Protein AF-A0A930ZIR5-F1 (afdb_monomer_lite)

Structure (mmCIF, N/CA/C/O backbone):
data_AF-A0A930ZIR5-F1
#
_entry.id   AF-A0A930ZIR5-F1
#
loop_
_atom_site.group_PDB
_atom_site.id
_atom_site.type_symbol
_atom_site.label_atom_id
_atom_site.label_alt_id
_atom_site.label_comp_id
_atom_site.label_asym_id
_atom_site.label_entity_id
_atom_site.label_seq_id
_atom_site.pdbx_PDB_ins_code
_atom_site.Cartn_x
_atom_site.Cartn_y
_atom_site.Cartn_z
_atom_site.occupancy
_atom_site.B_iso_or_equiv
_atom_site.auth_seq_id
_atom_site.auth_comp_id
_atom_site.auth_asym_id
_atom_site.auth_atom_id
_atom_site.pdbx_PDB_model_num
ATOM 1 N N . MET A 1 1 ? -4.880 14.427 23.575 1.00 72.81 1 MET A N 1
ATOM 2 C CA . MET A 1 1 ? -5.562 13.198 24.035 1.00 72.81 1 MET A CA 1
ATOM 3 C C . MET A 1 1 ? -4.488 12.187 24.418 1.00 72.81 1 MET A C 1
ATOM 5 O O . MET A 1 1 ? -3.513 12.077 23.686 1.00 72.81 1 MET A O 1
ATOM 9 N N . SER A 1 2 ? -4.588 11.521 25.568 1.00 95.94 2 SER A N 1
ATOM 10 C CA . SER A 1 2 ? -3.601 10.516 25.989 1.00 95.94 2 SER A CA 1
ATOM 11 C C . SER A 1 2 ? -3.893 9.145 25.370 1.00 95.94 2 SER A C 1
ATOM 13 O O . SER A 1 2 ? -5.035 8.849 25.018 1.00 95.94 2 SER A O 1
ATOM 15 N N . LYS A 1 3 ? -2.883 8.267 25.297 1.00 95.50 3 LYS A N 1
ATOM 16 C CA . LYS A 1 3 ? -3.064 6.869 24.858 1.00 95.50 3 LYS A CA 1
ATOM 17 C C . LYS A 1 3 ? -4.164 6.154 25.653 1.00 95.50 3 LYS A C 1
ATOM 19 O O . LYS A 1 3 ? -4.952 5.412 25.080 1.00 95.50 3 LYS A O 1
ATOM 24 N N . ALA A 1 4 ? -4.231 6.396 26.964 1.00 96.69 4 ALA A N 1
ATOM 25 C CA . ALA A 1 4 ? -5.253 5.811 27.828 1.00 96.69 4 ALA A CA 1
ATOM 26 C C . ALA A 1 4 ? -6.662 6.319 27.477 1.00 96.69 4 ALA A C 1
ATOM 28 O O . ALA A 1 4 ? -7.588 5.524 27.377 1.00 96.69 4 ALA A O 1
ATOM 29 N N . GLN A 1 5 ? -6.813 7.623 27.215 1.00 97.06 5 GLN A N 1
ATOM 30 C CA . GLN A 1 5 ? -8.088 8.204 26.779 1.00 97.06 5 GLN A CA 1
ATOM 31 C C . GLN A 1 5 ? -8.541 7.658 25.418 1.00 97.06 5 GLN A C 1
ATOM 33 O O . GLN A 1 5 ? -9.734 7.439 25.220 1.00 97.06 5 GLN A O 1
ATOM 38 N N . LEU A 1 6 ? -7.609 7.432 24.488 1.00 96.12 6 LEU A N 1
ATOM 39 C CA . LEU A 1 6 ? -7.906 6.843 23.182 1.00 96.12 6 LEU A CA 1
ATOM 40 C C . LEU A 1 6 ? -8.344 5.377 23.317 1.00 96.12 6 LEU A C 1
ATOM 42 O O . LEU A 1 6 ? -9.317 4.965 22.696 1.00 96.12 6 LEU A O 1
ATOM 46 N N . LEU A 1 7 ? -7.669 4.604 24.173 1.00 96.38 7 LEU A N 1
ATOM 47 C CA . LEU A 1 7 ? -8.006 3.200 24.405 1.00 96.38 7 LEU A CA 1
ATOM 48 C C . LEU A 1 7 ? -9.428 3.029 24.953 1.00 96.38 7 LEU A C 1
ATOM 50 O O . LEU A 1 7 ? -10.139 2.128 24.520 1.00 96.38 7 LEU A O 1
ATOM 54 N N . GLU A 1 8 ? -9.854 3.889 25.879 1.00 97.62 8 GLU A N 1
ATOM 55 C CA . GLU A 1 8 ? -11.219 3.834 26.414 1.00 97.62 8 GLU A CA 1
ATOM 56 C C . GLU A 1 8 ? -12.275 4.179 25.355 1.00 97.62 8 GLU A C 1
ATOM 58 O O . GLU A 1 8 ? -13.310 3.520 25.291 1.00 97.62 8 GLU A O 1
ATOM 63 N N . GLN A 1 9 ? -11.992 5.126 24.456 1.00 96.62 9 GLN A N 1
ATOM 64 C CA . GLN A 1 9 ? -12.878 5.419 23.323 1.00 96.62 9 GLN A CA 1
ATOM 65 C C . GLN A 1 9 ? -12.979 4.235 22.359 1.00 96.62 9 GLN A C 1
ATOM 67 O O . GLN A 1 9 ? -14.083 3.830 22.015 1.00 96.62 9 GLN A O 1
ATOM 72 N N . ILE A 1 10 ? -11.849 3.618 21.999 1.00 96.62 10 ILE A N 1
ATOM 73 C CA . ILE A 1 10 ? -11.833 2.430 21.133 1.00 96.62 10 ILE A CA 1
ATOM 74 C C . ILE A 1 10 ? -12.613 1.281 21.782 1.00 96.62 10 ILE A C 1
ATOM 76 O O . ILE A 1 10 ? -13.372 0.592 21.109 1.00 96.62 10 ILE A O 1
ATOM 80 N N . LYS A 1 11 ? -12.478 1.073 23.098 1.00 95.75 11 LYS A N 1
ATOM 81 C CA . LYS A 1 11 ? -13.239 0.043 23.826 1.00 95.75 11 LYS A CA 1
ATOM 82 C C . LYS A 1 11 ? -14.747 0.291 23.816 1.00 95.75 11 LYS A C 1
ATOM 84 O O . LYS A 1 11 ? -15.489 -0.693 23.836 1.00 95.75 11 LYS A O 1
ATOM 89 N N . ALA A 1 12 ? -15.186 1.547 23.780 1.00 97.62 12 ALA A N 1
ATOM 90 C CA . ALA A 1 12 ? -16.599 1.915 23.754 1.00 97.62 12 ALA A CA 1
ATOM 91 C C . ALA A 1 12 ? -17.271 1.683 22.389 1.00 97.62 12 ALA A C 1
ATOM 93 O O . ALA A 1 12 ? -18.494 1.587 22.337 1.00 97.62 12 ALA A O 1
ATOM 94 N N . LEU A 1 13 ? -16.494 1.553 21.308 1.00 97.94 13 LEU A N 1
ATOM 95 C CA . LEU A 1 13 ? -17.031 1.312 19.969 1.00 97.94 13 LEU A CA 1
ATOM 96 C C . LEU A 1 13 ? -17.766 -0.044 19.871 1.00 97.94 13 LEU A C 1
ATOM 98 O O . LEU A 1 13 ? -17.360 -1.024 20.519 1.00 97.94 13 LEU A O 1
ATOM 102 N N . PRO A 1 14 ? -18.811 -0.146 19.033 1.00 98.25 14 PRO A N 1
ATOM 103 C CA . PRO A 1 14 ? -19.371 -1.421 18.597 1.00 98.25 14 PRO A CA 1
ATOM 104 C C . PRO A 1 14 ? -18.312 -2.347 17.989 1.00 98.25 14 PRO A C 1
ATOM 106 O O . PRO A 1 14 ? -17.225 -1.923 17.597 1.00 98.25 14 PRO A O 1
ATOM 109 N N . ARG A 1 15 ? -18.612 -3.648 17.930 1.00 97.19 15 ARG A N 1
ATOM 110 C CA . ARG A 1 15 ? -17.663 -4.649 17.423 1.00 97.19 15 ARG A CA 1
ATOM 111 C C . ARG A 1 15 ? -17.265 -4.362 15.975 1.00 97.19 15 ARG A C 1
ATOM 113 O O . ARG A 1 15 ? -16.094 -4.500 15.646 1.00 97.19 15 ARG A O 1
ATOM 120 N N . GLU A 1 16 ? -18.224 -3.979 15.148 1.00 97.75 16 GLU A N 1
ATOM 121 C CA . GLU A 1 16 ? -18.047 -3.721 13.720 1.00 97.75 16 GLU A CA 1
ATOM 122 C C . GLU A 1 16 ? -17.131 -2.507 13.500 1.00 97.75 16 GLU A C 1
ATOM 124 O O . GLU A 1 16 ? -16.112 -2.632 12.830 1.00 97.75 16 GLU A O 1
ATOM 129 N N . GLU A 1 17 ? -17.380 -1.398 14.199 1.00 97.88 17 GLU A N 1
ATOM 130 C CA . GLU A 1 17 ? -16.531 -0.196 14.139 1.00 97.88 17 GLU A CA 1
ATOM 131 C C . GLU A 1 17 ? -15.100 -0.450 14.649 1.00 97.88 17 GLU A C 1
ATOM 133 O O . GLU A 1 17 ? -14.135 0.119 14.142 1.00 97.88 17 GLU A O 1
ATOM 138 N N . LYS A 1 18 ? -14.921 -1.343 15.636 1.00 97.44 18 LYS A N 1
ATOM 139 C CA . LYS A 1 18 ? -13.576 -1.767 16.071 1.00 97.44 18 LYS A CA 1
ATOM 140 C C . LYS A 1 18 ? -12.826 -2.530 14.985 1.00 97.44 18 LYS A C 1
ATOM 142 O O . LYS A 1 18 ? -11.604 -2.427 14.934 1.00 97.44 18 LYS A O 1
ATOM 147 N N . LEU A 1 19 ? -13.529 -3.343 14.195 1.00 97.25 19 LEU A N 1
ATOM 148 C CA . LEU A 1 19 ? -12.923 -4.121 13.115 1.00 97.25 19 LEU A CA 1
ATOM 149 C C . LEU A 1 19 ? -12.497 -3.205 11.968 1.00 97.25 19 LEU A C 1
ATOM 151 O O . LEU A 1 19 ? -11.361 -3.321 11.524 1.00 97.25 19 LEU A O 1
ATOM 155 N N . GLU A 1 20 ? -13.353 -2.262 11.573 1.00 97.00 20 GLU A N 1
ATOM 156 C CA . GLU A 1 20 ? -13.028 -1.245 10.563 1.00 97.00 20 GLU A CA 1
ATOM 157 C C . GLU A 1 20 ? -11.811 -0.411 10.992 1.00 97.00 20 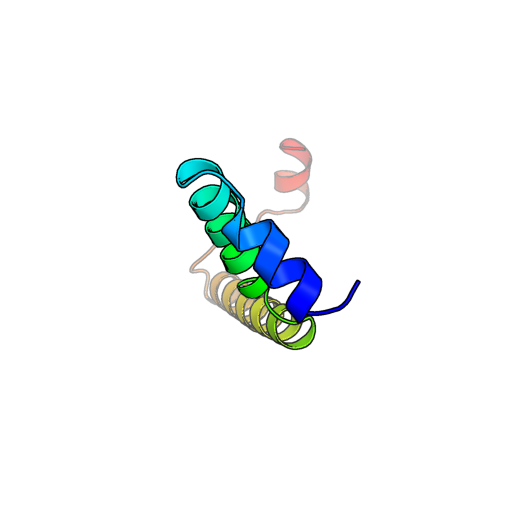GLU A C 1
ATOM 159 O O . GLU A 1 20 ? -10.827 -0.311 10.263 1.00 97.00 20 GLU A O 1
ATOM 164 N N . LEU A 1 21 ? -11.804 0.089 12.234 1.00 96.62 21 LEU A N 1
ATOM 165 C CA . LEU A 1 21 ? -10.670 0.854 12.757 1.00 96.62 21 LEU A CA 1
ATOM 166 C C . LEU A 1 21 ? -9.372 0.031 12.809 1.00 96.62 21 LEU A C 1
ATOM 168 O O . LEU A 1 21 ? -8.284 0.571 12.611 1.00 96.62 21 LEU A O 1
ATOM 172 N N . LEU A 1 22 ? -9.465 -1.263 13.124 1.00 95.50 22 LEU A N 1
ATOM 173 C CA . LEU A 1 22 ? -8.307 -2.153 13.131 1.00 95.50 22 LEU A CA 1
ATOM 174 C C . LEU A 1 22 ? -7.736 -2.330 11.720 1.00 95.50 22 LEU A C 1
ATOM 176 O O . LEU A 1 22 ? -6.518 -2.291 11.569 1.00 95.50 22 LEU A O 1
ATOM 180 N N . GLU A 1 23 ? -8.592 -2.517 10.717 1.00 94.88 23 GLU A N 1
ATOM 181 C CA . GLU A 1 23 ? -8.190 -2.638 9.313 1.00 94.88 23 GLU A CA 1
ATOM 182 C C . GLU A 1 23 ? -7.480 -1.370 8.830 1.00 94.88 23 GLU A C 1
ATOM 184 O O . GLU A 1 23 ? -6.348 -1.449 8.353 1.00 94.88 23 GLU A O 1
ATOM 189 N N . ASP A 1 24 ? -8.067 -0.198 9.070 1.00 93.88 24 ASP A N 1
ATOM 190 C CA . ASP A 1 24 ? -7.463 1.088 8.711 1.00 93.88 24 ASP A CA 1
ATOM 191 C C . ASP A 1 24 ? -6.101 1.300 9.387 1.00 93.88 24 ASP A C 1
ATOM 193 O O . ASP A 1 24 ? -5.134 1.747 8.761 1.00 93.88 24 ASP A O 1
ATOM 197 N N . LEU A 1 25 ? -5.996 0.959 10.677 1.00 93.06 25 LEU A N 1
ATOM 198 C CA . LEU A 1 25 ? -4.737 1.059 11.411 1.00 93.06 25 LEU A CA 1
ATOM 199 C C . LEU A 1 25 ? -3.686 0.099 10.855 1.00 93.06 25 LEU A C 1
ATOM 201 O O . LEU A 1 25 ? -2.540 0.512 10.689 1.00 93.06 25 LEU A O 1
ATOM 205 N N . LEU A 1 26 ? -4.053 -1.146 10.551 1.00 91.31 26 LEU A N 1
ATOM 206 C CA . LEU A 1 26 ? -3.138 -2.112 9.943 1.00 91.31 26 LEU A CA 1
ATOM 207 C C . LEU A 1 26 ? -2.636 -1.606 8.587 1.00 91.31 26 LEU A C 1
ATOM 209 O O . LEU A 1 26 ? -1.427 -1.506 8.400 1.00 91.31 26 LEU A O 1
ATOM 213 N N . LEU A 1 27 ? -3.536 -1.161 7.708 1.00 88.19 27 LEU A N 1
ATOM 214 C CA . LEU A 1 27 ? -3.178 -0.588 6.406 1.00 88.19 27 LEU A CA 1
ATOM 215 C C . LEU A 1 27 ? -2.265 0.639 6.538 1.00 88.19 27 LEU A C 1
ATOM 217 O O . LEU A 1 27 ? -1.349 0.831 5.740 1.00 88.19 27 LEU A O 1
ATOM 221 N N . SER A 1 28 ? -2.474 1.469 7.563 1.00 85.94 28 SER A N 1
ATOM 222 C CA . SER A 1 28 ? -1.610 2.627 7.819 1.00 85.94 28 SER A CA 1
ATOM 223 C C . SER A 1 28 ? -0.189 2.239 8.240 1.00 85.94 28 SER A C 1
ATOM 225 O O . SER A 1 28 ? 0.757 2.964 7.939 1.00 85.94 28 SER A O 1
ATOM 227 N N . LEU A 1 29 ? -0.036 1.096 8.916 1.00 85.19 29 LEU A N 1
ATOM 228 C CA . LEU A 1 29 ? 1.252 0.558 9.358 1.00 85.19 29 LEU A CA 1
ATOM 229 C C . LEU A 1 29 ? 1.969 -0.230 8.256 1.00 85.19 29 LEU A C 1
ATOM 231 O O . LEU A 1 29 ? 3.179 -0.419 8.338 1.00 85.19 29 LEU A O 1
ATOM 235 N N . GLU A 1 30 ? 1.238 -0.679 7.237 1.00 81.94 30 GLU A N 1
ATOM 236 C CA . GLU A 1 30 ? 1.776 -1.384 6.070 1.00 81.94 30 GLU A CA 1
ATOM 237 C C . GLU A 1 30 ? 2.360 -0.442 5.008 1.00 81.94 30 GLU A C 1
ATOM 239 O O . GLU A 1 30 ? 2.968 -0.905 4.039 1.00 81.94 30 GLU A O 1
ATOM 244 N N . GLN A 1 31 ? 2.225 0.879 5.174 1.00 79.75 31 GLN A N 1
ATOM 245 C CA . GLN A 1 31 ? 2.889 1.817 4.278 1.00 79.75 31 GLN A CA 1
ATOM 246 C C . GLN A 1 31 ? 4.408 1.741 4.479 1.00 79.75 31 GLN A C 1
ATOM 248 O O . GLN A 1 31 ? 4.880 1.940 5.603 1.00 79.75 31 GLN A O 1
ATOM 253 N N . PRO A 1 32 ? 5.191 1.482 3.413 1.00 79.50 32 PRO A N 1
ATOM 254 C CA . PRO A 1 32 ? 6.639 1.474 3.524 1.00 79.50 32 PRO A CA 1
ATOM 255 C C . PRO A 1 32 ? 7.110 2.842 4.014 1.00 79.50 32 PRO A C 1
ATOM 257 O O . PRO A 1 32 ? 6.619 3.885 3.571 1.00 79.50 32 PRO A O 1
ATOM 260 N N . THR A 1 33 ? 8.096 2.839 4.906 1.00 84.25 33 THR A N 1
ATOM 261 C CA . THR A 1 33 ? 8.811 4.063 5.279 1.00 84.25 33 THR A CA 1
ATOM 262 C C . THR A 1 33 ? 9.351 4.761 4.022 1.00 84.25 33 THR A C 1
ATOM 264 O O . THR A 1 33 ? 9.572 4.101 3.001 1.00 84.25 33 THR A O 1
ATOM 267 N N . PRO A 1 34 ? 9.599 6.083 4.039 1.00 82.81 34 PRO A N 1
ATOM 268 C CA . PRO A 1 34 ? 10.201 6.770 2.894 1.00 82.81 34 PRO A CA 1
ATOM 269 C C . PRO A 1 34 ? 11.482 6.087 2.383 1.00 82.81 34 PRO A C 1
ATOM 271 O O . PRO A 1 34 ? 11.698 5.988 1.172 1.00 82.81 34 PRO A O 1
ATOM 274 N N . GLU A 1 35 ? 12.300 5.559 3.294 1.00 86.69 35 GLU A N 1
ATOM 275 C CA . GLU A 1 35 ? 13.497 4.778 2.992 1.00 86.69 35 GLU A CA 1
ATOM 276 C C . GLU A 1 35 ? 13.168 3.448 2.296 1.00 86.69 35 GLU A C 1
ATOM 278 O O . GLU A 1 35 ? 13.768 3.119 1.268 1.00 86.69 35 GLU A O 1
ATOM 283 N N . GLU A 1 36 ? 12.198 2.687 2.812 1.00 86.88 36 GLU A N 1
ATOM 284 C CA . GLU A 1 36 ? 11.739 1.439 2.190 1.00 86.88 36 GLU A CA 1
ATOM 285 C C . GLU A 1 36 ? 11.103 1.685 0.824 1.00 86.88 36 GLU A C 1
ATOM 287 O O . GLU A 1 36 ? 11.364 0.932 -0.112 1.00 86.88 36 GLU A O 1
ATOM 292 N N . HIS A 1 37 ? 10.336 2.763 0.676 1.00 88.69 37 HIS A N 1
ATOM 293 C CA . HIS A 1 37 ? 9.737 3.171 -0.586 1.00 88.69 37 HIS A CA 1
ATOM 294 C C . HIS A 1 37 ? 10.823 3.467 -1.627 1.00 88.69 37 HIS A C 1
ATOM 296 O O . HIS A 1 37 ? 10.775 2.947 -2.742 1.00 88.69 37 HIS A O 1
ATOM 302 N N . GLY A 1 38 ? 11.851 4.237 -1.253 1.00 90.06 38 GLY A N 1
ATOM 303 C CA . GLY A 1 38 ? 12.998 4.512 -2.119 1.00 90.06 38 GLY A CA 1
ATOM 304 C C . GLY A 1 38 ? 13.740 3.241 -2.542 1.00 90.06 38 GLY A C 1
ATOM 305 O O . GLY A 1 38 ? 14.041 3.067 -3.725 1.00 90.06 38 GLY A O 1
ATOM 306 N N . ARG A 1 39 ? 13.982 2.321 -1.600 1.00 94.38 39 ARG A N 1
ATOM 307 C CA . ARG A 1 39 ? 14.616 1.025 -1.882 1.00 94.38 39 ARG A CA 1
ATOM 308 C C . ARG A 1 39 ? 13.782 0.182 -2.850 1.00 94.38 39 ARG A C 1
ATOM 310 O O . ARG A 1 39 ? 14.322 -0.292 -3.847 1.00 94.38 39 ARG A O 1
ATOM 317 N N . LEU A 1 40 ? 12.484 0.023 -2.586 1.00 94.69 40 LEU A N 1
ATOM 318 C CA . LEU A 1 40 ? 11.574 -0.770 -3.420 1.00 94.69 40 LEU A CA 1
ATOM 319 C C . LEU A 1 40 ? 11.489 -0.218 -4.850 1.00 94.69 40 LEU A C 1
ATOM 321 O O . LEU A 1 40 ? 11.546 -0.984 -5.810 1.00 94.69 40 LEU A O 1
ATOM 325 N N . TRP A 1 41 ? 11.435 1.107 -5.014 1.00 94.44 41 TRP A N 1
ATOM 326 C CA . TRP A 1 41 ? 11.470 1.731 -6.339 1.00 94.44 41 TRP A CA 1
ATOM 327 C C . TRP A 1 41 ? 12.804 1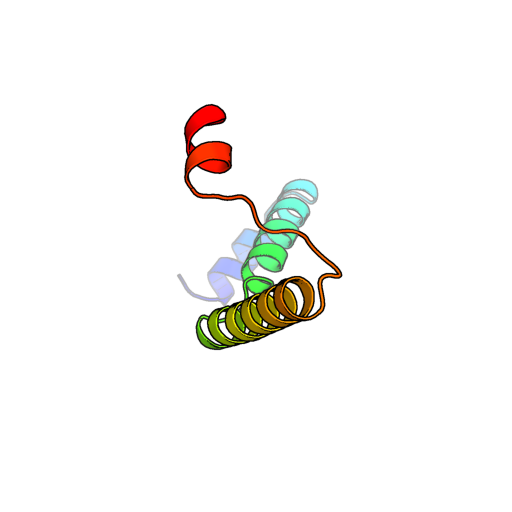.548 -7.058 1.00 94.44 41 TRP A C 1
ATOM 329 O O . TRP A 1 41 ? 12.808 1.316 -8.266 1.00 94.44 41 TRP A O 1
ATOM 339 N N . ALA A 1 42 ? 13.932 1.633 -6.349 1.00 96.75 42 ALA A N 1
ATOM 340 C CA . ALA A 1 42 ? 15.245 1.393 -6.944 1.00 96.75 42 ALA A CA 1
ATOM 341 C C . ALA A 1 42 ? 15.386 -0.060 -7.434 1.00 96.75 42 ALA A C 1
ATOM 343 O O . ALA A 1 42 ? 15.874 -0.295 -8.542 1.00 96.75 42 ALA A O 1
ATOM 344 N N . GLU A 1 43 ? 14.913 -1.025 -6.642 1.00 97.69 43 GLU A N 1
ATOM 345 C CA . GLU A 1 43 ? 14.871 -2.445 -7.008 1.00 97.69 43 GLU A CA 1
ATOM 346 C C . GLU A 1 43 ? 13.982 -2.684 -8.236 1.00 97.69 43 GLU A C 1
ATOM 348 O O . GLU A 1 43 ? 14.405 -3.330 -9.198 1.00 97.69 43 GLU A O 1
ATOM 353 N N . GLU A 1 44 ? 12.781 -2.105 -8.247 1.00 97.50 44 GLU A N 1
ATOM 354 C CA . GLU A 1 44 ? 11.844 -2.180 -9.370 1.00 97.50 44 GLU A CA 1
ATOM 355 C C . GLU A 1 44 ? 12.428 -1.560 -10.648 1.00 97.50 44 GLU A C 1
ATOM 357 O O . GLU A 1 44 ? 12.376 -2.171 -11.720 1.00 97.50 44 GLU A O 1
ATOM 362 N N . ALA A 1 45 ? 13.020 -0.367 -10.548 1.00 97.12 45 ALA A N 1
ATOM 363 C CA . ALA A 1 45 ? 13.638 0.324 -11.674 1.00 97.12 45 ALA A CA 1
ATOM 364 C C . ALA A 1 45 ? 14.801 -0.487 -12.260 1.00 97.12 45 ALA A C 1
ATOM 366 O O . ALA A 1 45 ? 14.894 -0.639 -13.481 1.00 97.12 45 ALA A O 1
ATOM 367 N N . MET A 1 46 ? 15.651 -1.064 -11.403 1.00 98.12 46 MET A N 1
ATOM 368 C CA . MET A 1 46 ? 16.755 -1.915 -11.842 1.00 98.12 46 MET A CA 1
ATOM 369 C C . MET A 1 46 ? 16.248 -3.185 -12.531 1.00 98.12 46 MET A C 1
ATOM 371 O O . MET A 1 46 ? 16.758 -3.541 -13.596 1.00 98.12 46 MET A O 1
ATOM 375 N N . ARG A 1 47 ? 15.218 -3.840 -11.976 1.00 97.88 47 ARG A N 1
ATOM 376 C CA . ARG A 1 47 ? 14.599 -5.022 -12.594 1.00 97.88 47 ARG A CA 1
ATOM 377 C C . ARG A 1 47 ? 14.055 -4.694 -13.983 1.00 97.88 47 ARG A C 1
ATOM 379 O O . ARG A 1 47 ? 14.378 -5.388 -14.942 1.00 97.88 47 ARG A O 1
ATOM 386 N N . ARG A 1 48 ? 13.286 -3.607 -14.118 1.00 96.69 48 ARG A N 1
ATOM 387 C CA . ARG A 1 48 ? 12.733 -3.170 -15.413 1.00 96.69 48 ARG A CA 1
ATOM 388 C C . ARG A 1 48 ? 13.824 -2.835 -16.421 1.00 96.69 48 ARG A C 1
ATOM 390 O O . ARG A 1 48 ? 13.726 -3.221 -17.581 1.00 96.69 48 ARG A O 1
ATOM 397 N N . TYR A 1 49 ? 14.882 -2.157 -15.985 1.00 96.19 49 TYR A N 1
ATOM 398 C CA . TYR A 1 49 ? 16.025 -1.868 -16.845 1.00 96.19 49 TYR A CA 1
ATOM 399 C C . TYR A 1 49 ? 16.692 -3.151 -17.361 1.00 96.19 49 TYR A C 1
ATOM 401 O O . TYR A 1 49 ? 16.999 -3.247 -18.549 1.00 96.19 49 TYR A O 1
ATOM 409 N N . GLN A 1 50 ? 16.899 -4.148 -16.498 1.00 97.69 50 GLN A N 1
ATOM 410 C CA . GLN A 1 50 ? 17.473 -5.435 -16.899 1.00 97.69 50 GLN A CA 1
ATOM 411 C C . GLN A 1 50 ? 16.560 -6.204 -17.862 1.00 97.69 50 GLN A C 1
ATOM 413 O O . GLN A 1 50 ? 17.047 -6.765 -18.845 1.00 97.69 50 GLN A O 1
ATOM 418 N N . ASP A 1 51 ? 15.250 -6.196 -17.622 1.00 97.62 51 ASP A N 1
ATOM 419 C CA . ASP A 1 51 ? 14.265 -6.843 -18.490 1.00 97.62 51 ASP A CA 1
ATOM 420 C C . ASP A 1 51 ? 14.242 -6.204 -19.893 1.00 97.62 51 ASP A C 1
ATOM 422 O O . ASP A 1 51 ? 14.273 -6.922 -20.894 1.00 97.62 51 ASP A O 1
ATOM 426 N N . LEU A 1 52 ? 14.315 -4.870 -19.984 1.00 95.88 52 LEU A N 1
ATOM 427 C CA . LEU A 1 52 ? 14.454 -4.155 -21.260 1.00 95.88 52 LEU A CA 1
ATOM 428 C C . LEU A 1 52 ? 15.795 -4.453 -21.943 1.00 95.88 52 LEU A C 1
ATOM 430 O O . LEU A 1 52 ? 15.848 -4.745 -23.135 1.00 95.88 52 LEU A O 1
ATOM 434 N N . LYS A 1 53 ? 16.898 -4.402 -21.188 1.00 95.19 53 LYS A N 1
ATOM 435 C CA . LYS A 1 53 ? 18.253 -4.607 -21.721 1.00 95.19 53 LYS A CA 1
ATOM 436 C C . LYS A 1 53 ? 18.477 -6.031 -22.229 1.00 95.19 53 LYS A C 1
ATOM 438 O O . LYS A 1 53 ? 19.196 -6.222 -23.205 1.00 95.19 53 LYS A O 1
ATOM 443 N N . SER A 1 54 ? 17.894 -7.021 -21.557 1.00 96.94 54 SER A N 1
ATOM 444 C CA . SER A 1 54 ? 17.948 -8.427 -21.972 1.00 96.94 54 SER A CA 1
ATOM 445 C C . SER A 1 54 ? 17.003 -8.747 -23.134 1.00 96.94 54 SER A C 1
ATOM 447 O O . SER A 1 54 ? 17.111 -9.821 -23.719 1.00 96.94 54 SER A O 1
ATOM 449 N N . GLY A 1 55 ? 16.090 -7.831 -23.477 1.00 95.25 55 GLY A N 1
ATOM 450 C CA . GLY A 1 55 ? 15.050 -8.046 -24.481 1.00 95.25 55 GLY A CA 1
ATOM 451 C C . GLY A 1 55 ? 13.914 -8.957 -24.009 1.00 95.25 55 GLY A C 1
ATOM 452 O O . GLY A 1 55 ? 13.098 -9.366 -24.833 1.00 95.25 55 GLY A O 1
ATOM 453 N N . LYS A 1 56 ? 13.856 -9.280 -22.707 1.00 95.88 56 LYS A N 1
ATOM 454 C CA . LYS A 1 56 ? 12.732 -10.002 -22.096 1.00 95.88 56 LYS A CA 1
ATOM 455 C C . LYS A 1 56 ? 11.444 -9.190 -22.209 1.00 95.88 56 LYS A C 1
ATOM 457 O O . LYS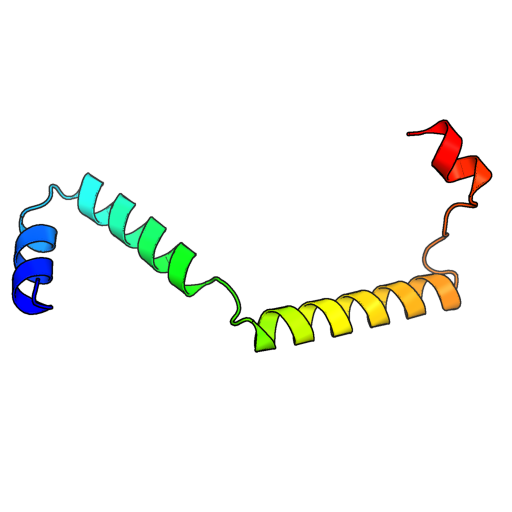 A 1 56 ? 10.401 -9.752 -22.517 1.00 95.88 56 LYS A O 1
ATOM 462 N N . GLU A 1 57 ? 11.546 -7.881 -22.003 1.00 95.06 57 GLU A N 1
ATOM 463 C CA . GLU A 1 57 ? 10.467 -6.923 -22.229 1.00 95.06 57 GLU A CA 1
ATOM 464 C C . GLU A 1 57 ? 10.844 -5.981 -23.374 1.00 95.06 57 GLU A C 1
ATOM 466 O O . GLU A 1 57 ? 12.015 -5.633 -23.553 1.00 95.06 57 GLU A O 1
ATOM 471 N N . LYS A 1 58 ? 9.849 -5.542 -24.151 1.00 92.38 58 LYS A N 1
ATOM 472 C CA . LYS A 1 58 ? 10.043 -4.538 -25.204 1.00 92.38 58 LYS A CA 1
ATOM 473 C C . LYS A 1 58 ? 9.570 -3.179 -24.715 1.00 92.38 58 LYS A C 1
ATOM 475 O O . LYS A 1 58 ? 8.446 -3.039 -24.244 1.00 92.38 58 LYS A O 1
ATOM 480 N N . GLY A 1 59 ? 10.437 -2.181 -24.849 1.00 90.00 59 GLY A N 1
ATOM 481 C CA . GLY A 1 59 ? 10.041 -0.787 -24.689 1.00 90.00 59 GLY A CA 1
ATOM 482 C C . GLY A 1 59 ? 9.219 -0.308 -25.885 1.00 90.00 59 GLY A C 1
ATOM 483 O O . GLY A 1 59 ? 9.277 -0.910 -26.957 1.00 90.00 59 GLY A O 1
ATOM 484 N N . LEU A 1 60 ? 8.494 0.788 -25.687 1.00 91.56 60 LEU A N 1
ATOM 485 C CA . LEU A 1 60 ? 7.845 1.535 -26.761 1.00 91.56 60 LEU A CA 1
ATOM 486 C C . LEU A 1 60 ? 8.800 2.611 -27.281 1.00 91.56 60 LEU A C 1
ATOM 488 O O . LEU A 1 60 ? 9.543 3.218 -26.501 1.00 91.56 60 LEU A O 1
ATOM 492 N N . SER A 1 61 ? 8.765 2.868 -28.585 1.00 91.81 61 SER A N 1
ATOM 493 C CA . SER A 1 61 ? 9.349 4.082 -29.149 1.00 91.81 61 SER A CA 1
ATOM 494 C C . SER A 1 61 ? 8.565 5.312 -28.685 1.00 91.81 61 SER A C 1
ATOM 496 O O . SER A 1 61 ? 7.432 5.224 -28.204 1.00 91.81 61 SER A O 1
ATOM 498 N N . TYR A 1 62 ? 9.170 6.488 -28.842 1.00 91.25 62 TYR A N 1
ATOM 499 C CA . TYR A 1 62 ? 8.488 7.740 -28.531 1.00 91.25 62 TYR A CA 1
ATOM 500 C C . TYR A 1 62 ? 7.226 7.924 -29.388 1.00 91.25 62 TYR A C 1
ATOM 502 O O . TYR A 1 62 ? 6.179 8.314 -28.880 1.00 91.25 62 TYR A 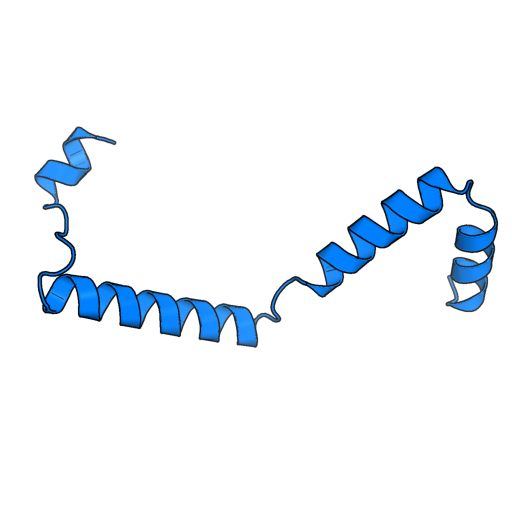O 1
ATOM 510 N N . GLU A 1 63 ? 7.304 7.591 -30.674 1.00 95.50 63 GLU A N 1
ATOM 511 C CA . GLU A 1 63 ? 6.185 7.676 -31.611 1.00 95.50 63 GLU A CA 1
ATOM 512 C C . GLU A 1 63 ? 5.067 6.687 -31.263 1.00 95.50 63 GLU A C 1
ATOM 514 O O . GLU A 1 63 ? 3.892 7.041 -31.351 1.00 95.50 63 GLU A O 1
ATOM 519 N N . GLU A 1 64 ? 5.420 5.464 -30.849 1.00 94.25 64 GLU A N 1
ATOM 520 C CA . GLU A 1 64 ? 4.452 4.464 -30.384 1.00 94.25 64 GLU A CA 1
ATOM 521 C C . GLU A 1 64 ? 3.725 4.942 -29.126 1.00 94.25 64 GLU A C 1
ATOM 523 O O . GLU A 1 64 ? 2.502 4.855 -29.060 1.00 94.25 64 GLU A O 1
ATOM 528 N N . PHE A 1 65 ? 4.461 5.501 -28.161 1.00 92.56 65 PHE A N 1
ATOM 529 C CA . PHE A 1 65 ? 3.890 6.052 -26.935 1.00 92.56 65 PHE A CA 1
ATOM 530 C C . PHE A 1 65 ? 2.935 7.222 -27.211 1.00 92.56 65 PHE A C 1
ATOM 5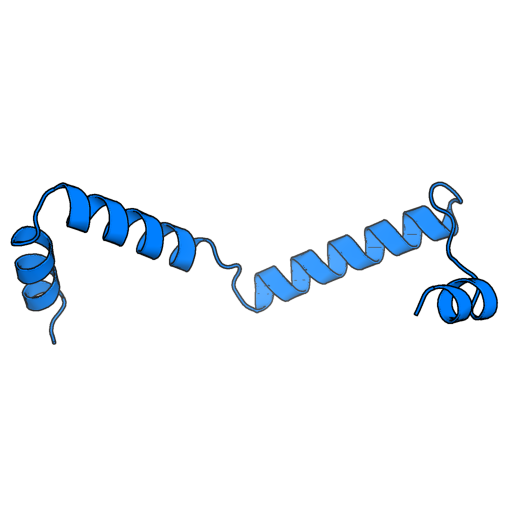32 O O . PHE A 1 65 ? 1.827 7.248 -26.687 1.00 92.56 65 PHE A O 1
ATOM 539 N N . MET A 1 66 ? 3.332 8.168 -28.069 1.00 95.50 66 MET A N 1
ATOM 540 C CA . MET A 1 66 ? 2.542 9.371 -28.370 1.00 95.50 66 MET A CA 1
ATOM 541 C C . MET A 1 66 ? 1.237 9.098 -29.125 1.00 95.50 66 MET A C 1
ATOM 543 O O . MET A 1 66 ? 0.388 9.980 -29.195 1.00 95.50 66 MET A O 1
ATOM 547 N N . ARG A 1 67 ? 1.067 7.918 -29.725 1.00 93.56 67 ARG A N 1
ATOM 548 C CA . ARG A 1 67 ? -0.185 7.550 -30.399 1.00 93.56 67 ARG A CA 1
ATOM 549 C C . ARG A 1 67 ? -1.297 7.186 -29.412 1.00 93.56 67 ARG A C 1
ATOM 551 O O . ARG A 1 67 ? -2.470 7.342 -29.744 1.00 93.56 67 ARG A O 1
ATOM 558 N N . ASP A 1 68 ? -0.920 6.690 -28.238 1.00 84.06 68 ASP A N 1
ATOM 559 C CA . ASP A 1 68 ? -1.834 6.072 -27.278 1.00 84.06 68 ASP A CA 1
ATOM 560 C C . ASP A 1 68 ? -2.116 6.987 -26.055 1.00 84.06 68 ASP A C 1
ATOM 562 O O . ASP A 1 68 ? -2.817 6.574 -25.129 1.00 84.06 68 ASP A O 1
ATOM 566 N N . VAL A 1 69 ? -1.594 8.225 -26.061 1.00 75.00 69 VAL A N 1
ATOM 567 C CA . VAL A 1 69 ? -1.807 9.299 -25.062 1.00 75.00 69 VAL A CA 1
ATOM 568 C C . VAL A 1 69 ? -2.669 10.408 -25.654 1.00 75.00 69 VAL A C 1
ATOM 570 O O . VAL A 1 69 ? -3.598 10.860 -24.948 1.00 75.00 69 VAL A O 1
#

pLDDT: mean 93.03, std 5.8, range [72.81, 98.25]

Radius of gyr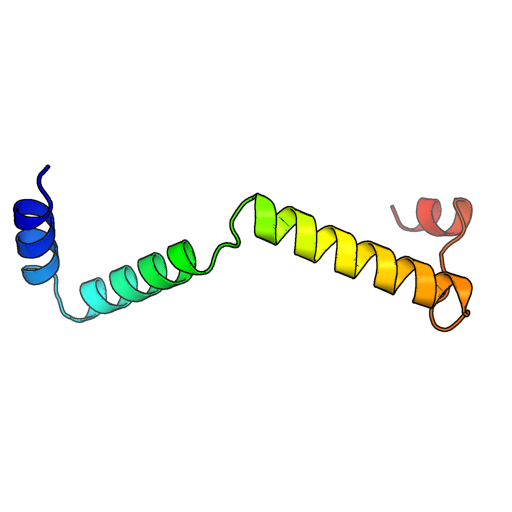ation: 22.46 Å; chains: 1; bounding box: 38×23×59 Å

Secondary structure (DSSP, 8-state):
--HHHHHHHHHHS-HHHHHHHHHHHHHHHSSPPHHHHHHHHHHHHHHHHHHHHHTSSPPPPHHHHHH--

Foldseek 3Di:
DDPVVVVVVLVPDDPVVVVVVVVVVVVVVPDDDPVRVVVVVVVVVVVVVVCCVVVVDPDDDPVRVVVVD

Sequence (69 aa):
MSKAQLLEQIKALPREEKLELLEDLLLSLEQPTPEEHGRLWAEEAMRRYQDLKSGKEKGLSYEEFMRDV